Protein AF-A0A813LS50-F1 (afdb_monomer)

Structure (mmCIF, N/CA/C/O backbone):
data_AF-A0A813LS50-F1
#
_entry.id   AF-A0A813LS50-F1
#
loop_
_atom_site.group_PDB
_atom_site.id
_atom_site.type_symbol
_atom_site.label_atom_id
_atom_site.label_alt_id
_atom_site.label_comp_id
_atom_site.label_asym_id
_atom_site.label_entity_id
_atom_site.label_seq_id
_atom_site.pdbx_PDB_ins_code
_atom_site.Cartn_x
_atom_site.Cartn_y
_atom_site.Cartn_z
_atom_site.occupancy
_atom_site.B_iso_or_equiv
_atom_site.auth_seq_id
_atom_site.auth_comp_id
_atom_site.auth_asym_id
_atom_site.auth_atom_id
_atom_site.pdbx_PDB_model_num
ATOM 1 N N . MET A 1 1 ? -2.643 -16.433 25.133 1.00 54.50 1 MET A N 1
ATOM 2 C CA . MET A 1 1 ? -1.772 -15.677 24.227 1.00 54.50 1 MET A CA 1
ATOM 3 C C . MET A 1 1 ? -0.841 -14.878 25.102 1.00 54.50 1 MET A C 1
ATOM 5 O O . MET A 1 1 ? -1.277 -13.890 25.688 1.00 54.50 1 MET A O 1
ATOM 9 N N . SER A 1 2 ? 0.345 -15.425 25.345 1.00 62.72 2 SER A N 1
ATOM 10 C CA . SER A 1 2 ? 1.393 -14.740 26.104 1.00 62.72 2 SER A CA 1
ATOM 11 C C . SER A 1 2 ? 1.897 -13.543 25.293 1.00 62.72 2 SER A C 1
ATOM 13 O O . SER A 1 2 ? 1.766 -13.519 24.068 1.00 62.72 2 SER A O 1
ATOM 15 N N . GLU A 1 3 ? 2.429 -12.522 25.964 1.00 65.00 3 GLU A N 1
ATOM 16 C CA . GLU A 1 3 ? 2.999 -11.344 25.289 1.00 65.00 3 GLU A CA 1
ATOM 17 C C . GLU A 1 3 ? 4.128 -11.737 24.314 1.00 65.00 3 GLU A C 1
ATOM 19 O O . GLU A 1 3 ? 4.234 -11.150 23.236 1.00 65.00 3 GLU A O 1
ATOM 24 N N . ASP A 1 4 ? 4.850 -12.822 24.619 1.00 69.50 4 ASP A N 1
ATOM 25 C CA . ASP A 1 4 ? 5.913 -13.400 23.787 1.00 69.50 4 ASP A CA 1
ATOM 26 C C . ASP A 1 4 ? 5.421 -13.915 22.416 1.00 69.50 4 ASP A C 1
ATOM 28 O O . ASP A 1 4 ? 6.048 -13.641 21.391 1.00 69.50 4 ASP A O 1
ATOM 32 N N . GLU A 1 5 ? 4.257 -14.581 22.349 1.00 71.00 5 GLU A N 1
ATOM 33 C CA . GLU A 1 5 ? 3.682 -15.088 21.083 1.00 71.00 5 GLU A CA 1
ATOM 34 C C . GLU A 1 5 ? 3.298 -13.945 20.124 1.00 71.00 5 GLU A C 1
ATOM 36 O O . GLU A 1 5 ? 3.370 -14.067 18.894 1.00 71.00 5 GLU A O 1
ATOM 41 N N . GLY A 1 6 ? 2.877 -12.806 20.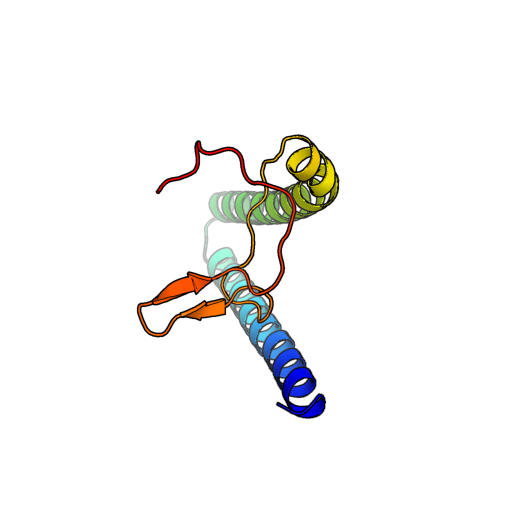685 1.00 77.56 6 GLY A N 1
ATOM 42 C CA . GLY A 1 6 ? 2.493 -11.622 19.921 1.00 77.56 6 GLY A CA 1
ATOM 43 C C . GLY A 1 6 ? 3.690 -10.889 19.315 1.00 77.56 6 GLY A C 1
ATOM 44 O O . GLY A 1 6 ? 3.590 -10.366 18.201 1.00 77.56 6 GLY A O 1
ATOM 45 N N . GLU A 1 7 ? 4.822 -10.852 20.018 1.00 81.06 7 GLU A N 1
ATOM 46 C CA . GLU A 1 7 ? 6.040 -10.201 19.534 1.00 81.06 7 GLU A CA 1
ATOM 47 C C . GLU A 1 7 ? 6.739 -11.023 18.442 1.00 81.06 7 GLU A C 1
ATOM 49 O O . GLU A 1 7 ? 7.147 -10.466 17.418 1.00 81.06 7 GLU A O 1
ATOM 54 N N . GLU A 1 8 ? 6.796 -12.347 18.594 1.00 87.44 8 GLU A N 1
ATOM 55 C CA . GLU A 1 8 ? 7.336 -13.251 17.573 1.00 87.44 8 GLU A CA 1
ATOM 56 C C . GLU A 1 8 ? 6.526 -13.179 16.269 1.00 87.44 8 GLU A C 1
ATOM 58 O O . GLU A 1 8 ? 7.089 -12.991 15.186 1.00 87.44 8 GLU A O 1
ATOM 63 N N . SER A 1 9 ? 5.193 -13.193 16.374 1.00 84.69 9 SER A N 1
ATOM 64 C CA . SER A 1 9 ? 4.288 -13.046 15.226 1.00 84.69 9 SER A CA 1
ATOM 65 C C . SER A 1 9 ? 4.487 -11.715 14.489 1.00 84.69 9 SER A C 1
ATOM 67 O O . SER A 1 9 ? 4.469 -11.670 13.257 1.00 84.69 9 SER A O 1
ATOM 69 N N . ARG A 1 10 ? 4.721 -10.615 15.220 1.00 85.62 10 ARG A N 1
ATOM 70 C CA . ARG A 1 10 ? 5.020 -9.301 14.621 1.00 85.62 10 ARG A CA 1
ATOM 71 C C . ARG A 1 10 ? 6.352 -9.304 13.882 1.00 85.62 10 ARG A C 1
ATOM 73 O O . ARG A 1 10 ? 6.422 -8.780 12.773 1.00 85.62 10 ARG A O 1
ATOM 80 N N . ARG A 1 11 ? 7.397 -9.891 14.472 1.00 91.00 11 ARG A N 1
ATOM 81 C CA . ARG A 1 11 ? 8.714 -10.003 13.825 1.00 91.00 11 ARG A CA 1
ATOM 82 C C . ARG A 1 11 ? 8.623 -10.828 12.545 1.00 91.00 11 ARG A C 1
ATOM 84 O O . ARG A 1 11 ? 9.121 -10.386 11.513 1.00 91.00 11 ARG A O 1
ATOM 91 N N . LEU A 1 12 ? 7.940 -11.972 12.588 1.00 91.62 12 LEU A N 1
ATOM 92 C CA . LEU A 1 12 ? 7.682 -12.803 11.410 1.00 91.62 12 LEU A CA 1
ATOM 93 C C . LEU A 1 12 ? 6.928 -12.029 10.328 1.00 91.62 12 LEU A C 1
ATOM 95 O O . LEU A 1 12 ? 7.338 -12.050 9.170 1.00 91.62 12 LEU A O 1
ATOM 99 N N . LEU A 1 13 ? 5.879 -11.288 10.696 1.00 91.44 13 LEU A N 1
ATOM 100 C CA . LEU A 1 13 ? 5.122 -10.476 9.746 1.00 91.44 13 LEU A CA 1
ATOM 101 C C . LEU A 1 13 ? 6.012 -9.447 9.037 1.00 91.44 13 LEU A C 1
ATOM 103 O O . LEU A 1 13 ? 5.939 -9.336 7.814 1.00 91.44 13 LEU A O 1
ATOM 107 N N . VAL A 1 14 ? 6.860 -8.727 9.780 1.00 92.88 14 VAL A N 1
ATOM 108 C CA . VAL A 1 14 ? 7.800 -7.735 9.224 1.00 92.88 14 VAL A CA 1
ATOM 109 C C . VAL A 1 14 ? 8.785 -8.392 8.259 1.00 92.88 14 VAL A C 1
ATOM 111 O O . VAL A 1 14 ? 8.996 -7.882 7.160 1.00 92.88 14 VAL A O 1
ATOM 114 N N . TRP A 1 15 ? 9.353 -9.542 8.625 1.00 93.50 15 TRP A N 1
ATOM 115 C CA . TRP A 1 15 ? 10.271 -10.272 7.749 1.00 93.50 15 TRP A CA 1
ATOM 116 C C . TRP A 1 15 ? 9.598 -10.766 6.470 1.00 93.50 15 TRP A C 1
ATOM 118 O O . TRP A 1 15 ? 10.143 -10.576 5.385 1.00 93.50 15 TRP A O 1
ATOM 128 N N . VAL A 1 16 ? 8.405 -11.355 6.576 1.00 94.06 16 VAL A N 1
ATOM 129 C CA . VAL A 1 16 ? 7.655 -11.870 5.422 1.00 94.06 16 VAL A CA 1
ATOM 130 C C . VAL A 1 16 ? 7.247 -10.734 4.487 1.00 94.06 16 VAL A C 1
ATOM 132 O O . VAL A 1 16 ? 7.459 -10.826 3.279 1.00 94.06 16 VAL A O 1
ATOM 135 N N . THR A 1 17 ? 6.711 -9.636 5.025 1.00 90.50 17 THR A N 1
ATOM 136 C CA . THR A 1 17 ? 6.360 -8.466 4.203 1.00 90.50 17 THR A CA 1
ATOM 137 C C . THR A 1 17 ? 7.590 -7.817 3.577 1.00 90.50 17 THR A C 1
ATOM 139 O O . THR A 1 17 ? 7.548 -7.472 2.397 1.00 90.50 17 THR A O 1
ATOM 142 N N . GLY A 1 18 ? 8.703 -7.723 4.307 1.00 92.31 18 GLY A N 1
ATOM 143 C CA . GLY A 1 18 ? 9.978 -7.251 3.767 1.00 92.31 18 GLY A CA 1
ATOM 144 C C . GLY A 1 18 ? 10.497 -8.123 2.620 1.00 92.31 18 GLY A C 1
ATOM 145 O O . GLY A 1 18 ? 10.878 -7.601 1.573 1.00 92.31 18 GLY A O 1
ATOM 146 N N . A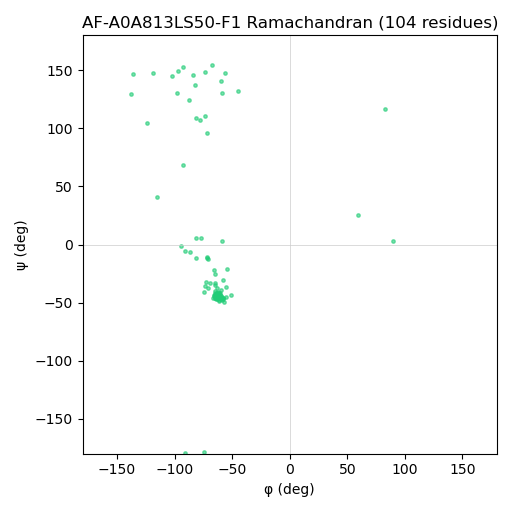LA A 1 19 ? 10.453 -9.449 2.772 1.00 93.62 19 ALA A N 1
ATOM 147 C CA . ALA A 1 19 ? 10.871 -10.394 1.738 1.00 93.62 19 ALA A CA 1
ATOM 148 C C . ALA A 1 19 ? 9.987 -10.314 0.483 1.00 93.62 19 ALA A C 1
ATOM 150 O O . ALA A 1 19 ? 10.502 -10.284 -0.636 1.00 93.62 19 ALA A O 1
ATOM 151 N N . LEU A 1 20 ? 8.664 -10.214 0.655 1.00 93.81 20 LEU A N 1
ATOM 152 C CA . LEU A 1 20 ? 7.725 -10.028 -0.454 1.00 93.81 20 LEU A CA 1
ATOM 153 C C . LEU A 1 20 ? 7.960 -8.703 -1.186 1.00 93.81 20 LEU A C 1
ATOM 155 O O . LEU A 1 20 ? 7.942 -8.674 -2.416 1.00 93.81 20 LEU A O 1
ATOM 159 N N . ALA A 1 21 ? 8.224 -7.620 -0.452 1.00 90.12 21 ALA A N 1
ATOM 160 C CA . ALA A 1 21 ? 8.544 -6.327 -1.045 1.00 90.12 21 ALA A CA 1
ATOM 161 C C . ALA A 1 21 ? 9.847 -6.389 -1.857 1.00 90.12 21 ALA A C 1
ATOM 163 O O . ALA A 1 21 ? 9.880 -5.926 -2.996 1.00 90.12 21 ALA A O 1
ATOM 164 N N . ALA A 1 22 ? 10.897 -7.014 -1.315 1.00 91.44 22 ALA A N 1
ATOM 165 C CA . ALA A 1 22 ? 12.159 -7.203 -2.025 1.00 91.44 22 ALA A CA 1
ATOM 166 C C . ALA A 1 22 ? 11.965 -8.015 -3.317 1.00 91.44 22 ALA A C 1
ATOM 168 O O . ALA A 1 22 ? 12.423 -7.595 -4.379 1.00 91.44 22 ALA A O 1
ATOM 169 N N . PHE A 1 23 ? 11.217 -9.120 -3.251 1.00 94.62 23 PHE A N 1
ATOM 170 C CA . PHE A 1 23 ? 10.883 -9.928 -4.423 1.00 94.62 23 PHE A CA 1
ATOM 171 C C . PHE A 1 23 ? 10.117 -9.125 -5.484 1.00 94.62 23 PHE A C 1
ATOM 173 O O . PHE A 1 23 ? 10.479 -9.158 -6.660 1.00 94.62 23 PHE A O 1
ATOM 180 N N . ALA A 1 24 ? 9.096 -8.363 -5.080 1.00 90.56 24 ALA A N 1
ATOM 181 C CA . ALA A 1 24 ? 8.311 -7.534 -5.991 1.00 90.56 24 ALA A CA 1
ATOM 182 C C . ALA A 1 24 ? 9.174 -6.468 -6.689 1.00 90.56 24 ALA A C 1
ATOM 184 O O . ALA A 1 24 ? 9.053 -6.271 -7.899 1.00 90.56 24 ALA A O 1
ATOM 185 N N . VAL A 1 25 ? 10.085 -5.820 -5.956 1.00 91.56 25 VAL A N 1
ATOM 186 C CA . VAL A 1 25 ? 11.033 -4.850 -6.525 1.00 91.56 25 VAL A CA 1
ATOM 187 C C . VAL A 1 25 ? 11.976 -5.529 -7.518 1.00 91.56 25 VAL A C 1
ATOM 189 O O . VAL A 1 25 ? 12.139 -5.036 -8.633 1.00 91.56 25 VAL A O 1
ATOM 192 N N . SER A 1 26 ? 12.558 -6.679 -7.168 1.00 91.38 26 SER A N 1
ATOM 193 C CA . SER A 1 26 ? 13.430 -7.434 -8.075 1.00 91.38 26 SER A CA 1
ATOM 194 C C . SER A 1 26 ? 12.705 -7.870 -9.352 1.00 91.38 26 SER A C 1
ATOM 196 O O . SER A 1 26 ? 13.262 -7.737 -10.442 1.00 91.38 26 SER A O 1
ATOM 198 N N . ALA A 1 27 ? 11.454 -8.325 -9.245 1.00 91.81 27 ALA A N 1
ATOM 199 C CA . ALA A 1 27 ? 10.632 -8.686 -10.397 1.00 91.81 27 ALA A CA 1
ATOM 200 C C . ALA A 1 27 ? 10.339 -7.474 -11.298 1.00 91.81 27 ALA A C 1
ATOM 202 O O . ALA A 1 27 ? 10.480 -7.567 -12.517 1.00 91.81 27 ALA A O 1
ATOM 203 N N . LEU A 1 28 ? 9.999 -6.318 -10.714 1.00 91.00 28 LEU A N 1
ATOM 204 C CA . LEU A 1 28 ? 9.769 -5.075 -11.458 1.00 91.00 28 LEU A CA 1
ATOM 205 C C . LEU A 1 28 ? 11.022 -4.598 -12.195 1.00 91.00 28 LEU A C 1
ATOM 207 O O . LEU A 1 28 ? 10.926 -4.171 -13.345 1.00 91.00 28 LEU A O 1
ATOM 211 N N . VAL A 1 29 ? 12.197 -4.698 -11.567 1.00 91.69 29 VAL A N 1
ATOM 212 C CA . VAL A 1 29 ? 13.476 -4.367 -12.212 1.00 91.69 29 VAL A CA 1
ATOM 213 C C . VAL A 1 29 ? 13.759 -5.326 -13.367 1.00 91.69 29 VAL A C 1
ATOM 215 O O . VAL A 1 29 ? 14.093 -4.869 -14.460 1.00 91.69 29 VAL A O 1
ATOM 218 N N . GLY A 1 30 ? 13.572 -6.633 -13.156 1.00 91.69 30 GLY A N 1
ATOM 219 C CA . GLY A 1 30 ? 13.759 -7.645 -14.197 1.00 91.69 30 GLY A CA 1
ATOM 220 C C . GLY A 1 30 ? 12.855 -7.417 -15.411 1.00 91.69 30 GLY A C 1
ATOM 221 O O . GLY A 1 30 ? 13.329 -7.414 -16.546 1.00 91.69 30 GLY A O 1
ATOM 222 N N . VAL A 1 31 ? 11.567 -7.135 -15.183 1.00 91.38 31 VAL A N 1
ATOM 223 C CA . VAL A 1 31 ? 10.622 -6.789 -16.256 1.00 91.38 31 VAL A CA 1
ATOM 224 C C . VAL A 1 31 ? 11.025 -5.477 -16.925 1.00 91.38 31 VAL A C 1
ATOM 226 O O . VAL A 1 31 ? 11.091 -5.414 -18.151 1.00 91.38 31 VAL A O 1
ATOM 229 N N . GLY A 1 32 ? 11.357 -4.445 -16.146 1.00 90.38 32 GLY A N 1
ATOM 230 C CA . GLY A 1 32 ? 11.748 -3.138 -16.666 1.00 90.38 32 GLY A CA 1
ATOM 231 C C . GLY A 1 32 ? 12.922 -3.225 -17.640 1.00 90.38 32 GLY A C 1
ATOM 232 O O . GLY A 1 32 ? 12.854 -2.669 -18.731 1.00 90.38 32 GLY A O 1
ATOM 233 N N . GLN A 1 33 ? 13.960 -3.993 -17.312 1.00 93.12 33 GLN A N 1
ATOM 234 C CA . GLN A 1 33 ? 15.134 -4.146 -18.180 1.00 93.12 33 GLN A CA 1
ATOM 235 C C . GLN A 1 33 ? 14.831 -4.834 -19.520 1.00 93.12 33 GLN A C 1
ATOM 237 O O . GLN A 1 33 ? 15.527 -4.579 -20.500 1.00 93.12 33 GLN A O 1
ATOM 242 N N . SER A 1 34 ? 13.785 -5.662 -19.586 1.00 93.06 34 SER A N 1
ATOM 243 C CA . SER A 1 34 ? 13.374 -6.357 -20.815 1.00 93.06 34 SER A CA 1
ATOM 244 C C . SER A 1 34 ? 12.537 -5.497 -21.774 1.00 93.06 34 SER A C 1
ATOM 246 O O . SER A 1 34 ? 12.310 -5.889 -22.919 1.00 93.06 34 SER A O 1
ATOM 248 N N . LEU A 1 35 ? 12.069 -4.327 -21.327 1.00 94.00 35 LEU A N 1
ATOM 249 C CA . LEU A 1 35 ? 11.160 -3.474 -22.091 1.00 94.00 35 LEU A CA 1
ATOM 250 C C . LEU A 1 35 ? 11.899 -2.422 -22.939 1.00 94.00 35 LEU A C 1
ATOM 252 O O . LEU A 1 35 ? 12.959 -1.937 -22.546 1.00 94.00 35 LEU A O 1
ATOM 256 N N . PRO A 1 36 ? 11.309 -1.975 -24.062 1.00 95.38 36 PRO A N 1
ATOM 257 C CA . PRO A 1 36 ? 11.742 -0.782 -24.786 1.00 95.38 36 PRO A CA 1
ATOM 258 C C . PRO A 1 36 ? 11.767 0.479 -23.907 1.00 95.38 36 PRO A C 1
ATO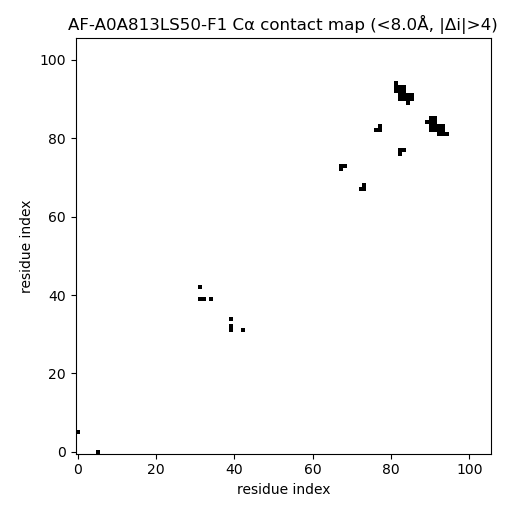M 260 O O . PRO A 1 36 ? 10.924 0.660 -23.027 1.00 95.38 36 PRO A O 1
ATOM 263 N N . ARG A 1 37 ? 12.702 1.399 -24.181 1.00 92.56 37 ARG A N 1
ATOM 264 C CA . ARG A 1 37 ? 12.994 2.573 -23.330 1.00 92.56 37 ARG A CA 1
ATOM 265 C C . ARG A 1 37 ? 11.781 3.464 -23.038 1.00 92.56 37 ARG A C 1
ATOM 267 O O . ARG A 1 37 ? 11.659 3.980 -21.933 1.00 92.56 37 ARG A O 1
ATOM 274 N N . ASN A 1 38 ? 10.871 3.637 -23.993 1.00 93.38 38 ASN A N 1
ATOM 275 C CA . ASN A 1 38 ? 9.628 4.385 -23.784 1.00 93.38 38 ASN A CA 1
ATOM 276 C C . ASN A 1 38 ? 8.728 3.716 -22.730 1.00 93.38 38 ASN A C 1
ATOM 278 O O . ASN A 1 38 ? 8.215 4.399 -21.848 1.00 93.38 38 ASN A O 1
ATOM 282 N N . LEU A 1 39 ? 8.598 2.387 -22.771 1.00 93.12 39 LEU A N 1
ATOM 283 C CA . LEU A 1 39 ? 7.813 1.628 -21.795 1.00 93.12 39 LEU A CA 1
ATOM 284 C C . LEU A 1 39 ? 8.500 1.561 -20.428 1.00 93.12 39 LEU A C 1
ATOM 286 O O . LEU A 1 39 ? 7.811 1.591 -19.413 1.00 93.12 39 LEU A O 1
ATOM 290 N N . GLN A 1 40 ? 9.837 1.551 -20.379 1.00 92.69 40 GLN A N 1
ATOM 291 C CA . GLN A 1 40 ? 10.587 1.667 -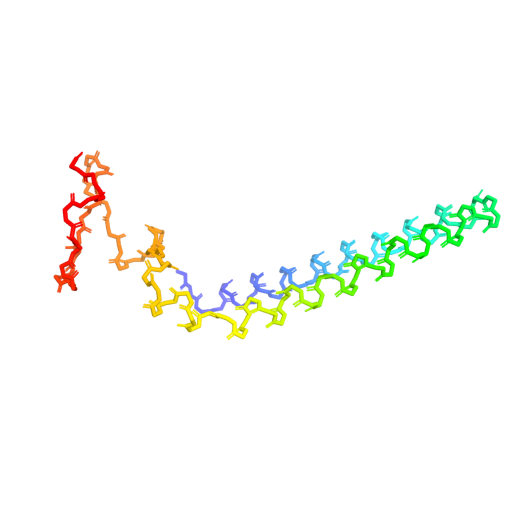19.121 1.00 92.69 40 GLN A CA 1
ATOM 292 C C . GLN A 1 40 ? 10.266 2.969 -18.387 1.00 92.69 40 GLN A C 1
ATOM 294 O O . GLN A 1 40 ? 10.002 2.956 -17.187 1.00 92.69 40 GLN A O 1
ATOM 299 N N . VAL A 1 41 ? 10.257 4.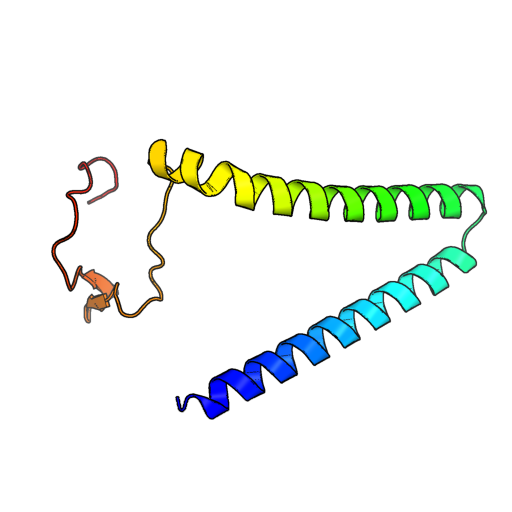092 -19.113 1.00 93.06 41 VAL A N 1
ATOM 300 C CA . VAL A 1 41 ? 9.928 5.405 -18.544 1.00 93.06 41 VAL A CA 1
ATOM 301 C C . VAL A 1 41 ? 8.475 5.438 -18.071 1.00 93.06 41 VAL A C 1
ATOM 303 O O . VAL A 1 41 ? 8.214 5.901 -16.963 1.00 93.06 41 VAL A O 1
ATOM 306 N N . SER A 1 42 ? 7.535 4.901 -18.856 1.00 94.50 42 SER A N 1
ATOM 307 C CA . SER A 1 42 ? 6.128 4.801 -18.444 1.00 94.50 42 SER A CA 1
ATOM 308 C C . SER A 1 42 ? 5.943 3.933 -17.197 1.00 94.50 42 SER A C 1
ATOM 310 O O . SER A 1 42 ? 5.209 4.325 -16.291 1.00 94.50 42 SER A O 1
ATOM 312 N N . LEU A 1 43 ? 6.628 2.788 -17.118 1.00 92.25 43 LEU A N 1
ATOM 313 C CA . LEU A 1 43 ? 6.594 1.906 -15.952 1.00 92.25 43 LEU A CA 1
ATOM 314 C C . LEU A 1 43 ? 7.174 2.603 -14.716 1.00 92.25 43 LEU A C 1
ATOM 316 O O . LEU A 1 43 ? 6.544 2.602 -13.661 1.00 92.25 43 LEU A O 1
ATOM 320 N N . ALA A 1 44 ? 8.333 3.250 -14.854 1.00 91.56 44 ALA A N 1
ATOM 321 C CA . ALA A 1 44 ? 8.970 3.989 -13.769 1.00 91.56 44 ALA A CA 1
ATOM 322 C C . ALA A 1 44 ? 8.081 5.134 -13.258 1.00 91.56 44 ALA A C 1
ATOM 324 O O . ALA A 1 44 ? 7.925 5.297 -12.049 1.00 91.56 44 ALA A O 1
ATOM 325 N N . ALA A 1 45 ? 7.448 5.889 -14.162 1.00 94.50 45 ALA A N 1
ATOM 326 C CA . ALA A 1 45 ? 6.512 6.946 -13.794 1.00 94.50 45 ALA A CA 1
ATOM 327 C C . ALA A 1 45 ? 5.283 6.391 -13.057 1.00 94.50 45 ALA A C 1
ATOM 329 O O . ALA A 1 45 ? 4.872 6.954 -12.047 1.00 94.50 45 ALA A O 1
ATOM 330 N N . ASN A 1 46 ? 4.719 5.271 -13.519 1.00 95.50 46 ASN A N 1
ATOM 331 C CA . ASN A 1 46 ? 3.543 4.663 -12.900 1.00 95.50 46 ASN A CA 1
ATOM 332 C C . ASN A 1 46 ? 3.842 4.128 -11.489 1.00 95.50 46 ASN A C 1
ATOM 334 O O . ASN A 1 46 ? 3.114 4.431 -10.540 1.00 95.50 46 ASN A O 1
ATOM 338 N N . VAL A 1 47 ? 4.955 3.406 -11.327 1.00 93.56 47 VAL A N 1
ATOM 339 C CA . VAL A 1 47 ? 5.406 2.906 -10.019 1.00 93.56 47 VAL A CA 1
ATOM 340 C C . VAL A 1 47 ? 5.751 4.070 -9.087 1.00 93.56 47 VAL A C 1
ATOM 342 O O . VAL A 1 47 ? 5.332 4.074 -7.930 1.00 93.56 47 VAL A O 1
ATOM 345 N N . GLY A 1 48 ? 6.450 5.091 -9.591 1.00 94.38 48 GLY A N 1
ATOM 346 C CA . GLY A 1 48 ? 6.798 6.286 -8.822 1.00 94.38 48 GLY A CA 1
ATOM 347 C C . GLY A 1 48 ? 5.567 7.051 -8.331 1.00 94.38 48 GLY A C 1
ATOM 348 O O . GLY A 1 48 ? 5.465 7.360 -7.145 1.00 94.38 48 GLY A O 1
ATOM 349 N N . LEU A 1 49 ? 4.593 7.299 -9.211 1.00 96.88 49 LEU A N 1
ATOM 350 C CA . LEU A 1 49 ? 3.329 7.942 -8.843 1.00 96.88 49 LEU A CA 1
ATOM 351 C C . LEU A 1 49 ? 2.526 7.103 -7.847 1.00 96.88 49 LEU A C 1
ATOM 353 O O . LEU A 1 49 ? 1.940 7.664 -6.926 1.00 96.88 49 LEU A O 1
ATOM 357 N N . SER A 1 50 ? 2.535 5.777 -7.982 1.00 95.81 50 SER A N 1
ATOM 358 C CA . SER A 1 50 ? 1.865 4.879 -7.036 1.00 95.81 50 SER A CA 1
ATOM 359 C C . SER A 1 50 ? 2.495 4.945 -5.642 1.00 95.81 50 SER A C 1
ATOM 361 O O . SER A 1 50 ? 1.777 5.024 -4.646 1.00 95.81 50 SER A O 1
ATOM 363 N N . ALA A 1 51 ? 3.829 4.985 -5.555 1.00 93.44 51 ALA A N 1
ATOM 364 C CA . ALA A 1 51 ? 4.539 5.136 -4.286 1.00 93.44 51 ALA A CA 1
ATOM 365 C C . ALA A 1 51 ? 4.255 6.497 -3.627 1.00 93.44 51 ALA A C 1
ATOM 367 O O . ALA A 1 51 ? 3.974 6.561 -2.430 1.00 93.44 51 ALA A O 1
ATOM 368 N N . LEU A 1 52 ? 4.263 7.581 -4.409 1.00 96.00 52 LEU A N 1
ATOM 369 C CA . LEU A 1 52 ? 3.889 8.911 -3.921 1.00 96.00 52 LEU A CA 1
ATOM 370 C C . LEU A 1 52 ? 2.428 8.957 -3.464 1.00 96.00 52 LEU A C 1
ATOM 372 O O . LEU A 1 52 ? 2.135 9.512 -2.406 1.00 96.00 52 LEU A O 1
ATOM 376 N N . GLY A 1 53 ? 1.526 8.337 -4.227 1.00 96.94 53 GLY A N 1
ATOM 377 C CA . GLY A 1 53 ? 0.117 8.195 -3.878 1.00 96.94 53 GLY A CA 1
ATOM 378 C C . GLY A 1 53 ? -0.066 7.480 -2.543 1.00 96.94 53 GLY A C 1
ATOM 379 O O . GLY A 1 53 ? -0.767 7.991 -1.678 1.00 96.94 53 GLY A O 1
ATOM 380 N N . PHE A 1 54 ? 0.636 6.365 -2.325 1.00 94.75 54 PHE A N 1
ATOM 381 C CA . PHE A 1 54 ? 0.616 5.646 -1.050 1.00 94.75 54 PHE A CA 1
ATOM 382 C C . PHE A 1 54 ? 1.030 6.538 0.129 1.00 94.75 54 PHE A C 1
ATOM 384 O O . PHE A 1 54 ? 0.313 6.603 1.129 1.00 94.75 54 PHE A O 1
ATOM 391 N N . VAL A 1 55 ? 2.150 7.259 0.006 1.00 94.88 55 VAL A N 1
ATOM 392 C CA . VAL A 1 55 ? 2.636 8.164 1.061 1.00 94.88 55 VAL A CA 1
ATOM 393 C C . VAL A 1 55 ? 1.620 9.271 1.333 1.00 94.88 55 VAL A C 1
ATOM 395 O O . VAL A 1 55 ? 1.245 9.491 2.485 1.00 94.88 55 VAL A O 1
ATOM 398 N N . ALA A 1 56 ? 1.126 9.927 0.281 1.00 96.00 56 ALA A N 1
ATOM 399 C CA . ALA A 1 56 ? 0.137 10.990 0.404 1.00 96.00 56 ALA A CA 1
ATOM 400 C C . ALA A 1 56 ? -1.143 10.489 1.089 1.00 96.00 56 ALA A C 1
ATOM 402 O O . ALA A 1 56 ? -1.618 11.109 2.040 1.00 96.00 56 ALA A O 1
ATOM 403 N N . THR A 1 57 ? -1.676 9.342 0.665 1.00 95.31 57 THR A N 1
ATOM 404 C CA . THR A 1 57 ? -2.869 8.736 1.265 1.00 95.31 57 THR A CA 1
ATOM 405 C C . THR A 1 57 ? -2.646 8.382 2.734 1.00 95.31 57 THR A C 1
ATOM 407 O O . THR A 1 57 ? -3.491 8.719 3.562 1.00 95.31 57 THR A O 1
ATOM 410 N N . ALA A 1 58 ? -1.514 7.768 3.089 1.00 93.50 58 ALA A N 1
ATOM 411 C CA . ALA A 1 58 ? -1.201 7.427 4.476 1.00 93.50 58 ALA A CA 1
ATOM 412 C C . ALA A 1 58 ? -1.147 8.676 5.375 1.00 93.50 58 ALA A C 1
ATOM 414 O O . ALA A 1 58 ? -1.735 8.690 6.460 1.00 93.50 58 ALA A O 1
ATOM 415 N N . SER A 1 59 ? -0.508 9.752 4.905 1.00 92.94 59 SER A N 1
ATOM 416 C CA . SER A 1 59 ? -0.452 11.028 5.625 1.00 92.94 59 SER A CA 1
ATOM 417 C C . SER A 1 59 ? -1.826 11.687 5.760 1.00 92.94 59 SER A C 1
ATOM 419 O O . SER A 1 59 ? -2.176 12.150 6.846 1.00 92.94 59 SER A O 1
ATOM 421 N N . ILE A 1 60 ? -2.626 11.705 4.689 1.00 93.69 60 ILE A N 1
ATOM 422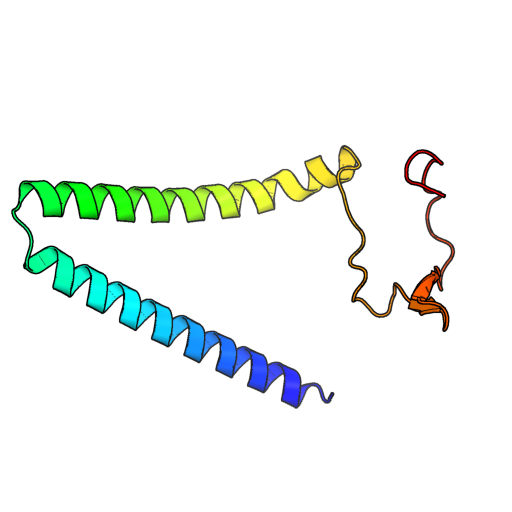 C CA . ILE A 1 60 ? -3.971 12.297 4.691 1.00 93.69 60 ILE A CA 1
ATOM 423 C C . ILE A 1 60 ? -4.890 11.550 5.659 1.00 93.69 60 ILE A C 1
ATOM 425 O O . ILE A 1 60 ? -5.569 12.188 6.461 1.00 93.69 60 ILE A O 1
ATOM 429 N N . ILE A 1 61 ? -4.896 10.213 5.630 1.00 90.62 61 ILE A N 1
ATOM 430 C CA . ILE A 1 61 ? -5.720 9.401 6.537 1.00 90.62 61 ILE A CA 1
ATOM 431 C C . ILE A 1 61 ? -5.340 9.676 7.996 1.00 90.62 61 ILE A C 1
ATOM 433 O O . ILE A 1 61 ? -6.222 9.916 8.822 1.00 90.62 61 ILE A O 1
ATOM 437 N N . GLY A 1 62 ? -4.039 9.701 8.308 1.00 88.62 62 GLY A N 1
ATOM 438 C CA . GLY A 1 62 ? -3.557 10.026 9.650 1.00 88.62 62 GLY A CA 1
ATOM 439 C C . GLY A 1 62 ? -3.976 11.428 10.105 1.00 88.62 62 GLY A C 1
ATOM 440 O O . GLY A 1 62 ? -4.464 11.594 11.223 1.00 88.62 62 GLY A O 1
ATOM 441 N N . GLY A 1 63 ? -3.850 12.428 9.228 1.00 89.00 63 GLY A N 1
ATOM 442 C CA . GLY A 1 63 ? -4.198 13.818 9.531 1.00 89.00 63 GLY A CA 1
ATOM 443 C C . GLY A 1 63 ? -5.703 14.076 9.668 1.00 89.00 63 GLY A C 1
ATOM 444 O O . GLY A 1 63 ? -6.124 14.845 10.530 1.00 89.00 63 GLY A O 1
ATOM 445 N N . LEU A 1 64 ? -6.534 13.419 8.854 1.00 93.81 64 LEU A N 1
ATOM 446 C CA . LEU A 1 64 ? -7.987 13.624 8.838 1.00 93.81 64 LEU A CA 1
ATOM 447 C C . LEU A 1 64 ? -8.751 12.764 9.849 1.00 93.81 64 LEU A C 1
ATOM 449 O O . LEU A 1 64 ? -9.952 12.975 10.028 1.00 93.81 64 LEU A O 1
ATOM 453 N N . GLY A 1 65 ? -8.093 11.833 10.545 1.00 88.50 65 GLY A N 1
ATOM 454 C CA . GLY A 1 65 ? -8.750 10.914 11.480 1.00 88.50 65 GLY A CA 1
ATOM 455 C C . GLY A 1 65 ? -9.659 11.616 12.498 1.00 88.50 65 GLY A C 1
ATOM 456 O O . GLY A 1 65 ? -10.801 11.209 12.704 1.00 88.50 65 GLY A O 1
ATOM 457 N N . GLN A 1 66 ? -9.208 12.731 13.081 1.00 88.75 66 GLN A N 1
ATOM 458 C CA . GLN A 1 66 ? -10.016 13.503 14.034 1.00 88.75 66 GLN A CA 1
ATOM 459 C C . GLN A 1 66 ? -11.211 14.210 13.383 1.00 88.75 66 GLN A C 1
ATOM 461 O O . GLN A 1 66 ? -12.264 14.335 14.008 1.00 88.75 66 GLN A O 1
ATOM 466 N N . CYS A 1 67 ? -11.083 14.651 12.130 1.00 89.75 67 CYS A N 1
ATOM 467 C CA . CYS A 1 67 ? -12.188 15.248 11.381 1.00 89.75 67 CYS A CA 1
ATOM 468 C C . CYS A 1 67 ? -13.293 14.217 11.119 1.00 89.75 67 CYS A C 1
ATOM 470 O O . CYS A 1 67 ? -14.462 14.517 11.350 1.00 89.75 67 CYS A O 1
ATOM 472 N N . PHE A 1 68 ? -12.930 12.987 10.736 1.00 89.88 68 PHE A N 1
ATOM 473 C CA . PHE A 1 68 ? -13.891 11.891 10.570 1.00 89.88 68 PHE A CA 1
ATOM 474 C C . PHE A 1 68 ? -14.612 11.552 11.879 1.00 89.88 68 PHE A C 1
ATOM 476 O O . PHE A 1 68 ? -15.835 11.422 11.892 1.00 89.88 68 PHE A O 1
ATOM 483 N N . ILE A 1 69 ? -13.885 11.501 13.001 1.00 84.88 69 ILE A N 1
ATOM 484 C CA . ILE A 1 69 ? -14.481 11.261 14.324 1.00 84.88 69 ILE A CA 1
ATOM 485 C C . ILE A 1 69 ? -15.479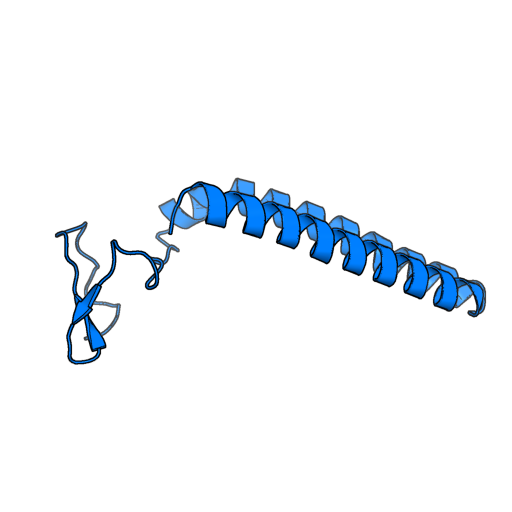 12.370 14.691 1.00 84.88 69 ILE A C 1
ATOM 487 O O . ILE A 1 69 ? -16.583 12.064 15.141 1.00 84.88 69 ILE A O 1
ATOM 491 N N . LYS A 1 70 ? -15.124 13.645 14.474 1.00 86.12 70 LYS A N 1
ATOM 492 C CA . LYS A 1 70 ? -16.004 14.798 14.750 1.00 86.12 70 LYS A CA 1
ATOM 493 C C . LYS A 1 70 ? -17.246 14.824 13.859 1.00 86.12 70 LYS A C 1
ATOM 495 O O . LYS A 1 70 ? -18.311 15.203 14.328 1.00 86.12 70 LYS A O 1
ATOM 500 N N . ALA A 1 71 ? -17.124 14.383 12.609 1.00 88.06 71 ALA A N 1
ATOM 501 C CA . ALA A 1 71 ? -18.239 14.241 11.674 1.00 88.06 71 ALA A CA 1
ATOM 502 C C . ALA A 1 71 ? -19.112 12.994 11.941 1.00 88.06 71 ALA A C 1
ATOM 504 O O . ALA A 1 71 ? -20.006 12.695 11.156 1.00 88.06 71 ALA A O 1
ATOM 505 N N . ASN A 1 72 ? -18.851 12.251 13.026 1.00 81.75 72 ASN A N 1
ATOM 506 C CA . ASN A 1 72 ? -19.500 10.983 13.367 1.00 81.75 72 ASN A CA 1
ATOM 507 C C . ASN A 1 72 ? -19.338 9.876 12.299 1.00 81.75 72 ASN A C 1
ATOM 509 O O . ASN A 1 72 ? -20.129 8.939 12.237 1.00 81.75 72 ASN A O 1
ATOM 513 N N . LEU A 1 73 ? -18.275 9.943 11.491 1.00 80.00 73 LEU A N 1
ATOM 514 C CA . LEU A 1 73 ? -17.883 8.924 10.512 1.00 80.00 73 LEU A CA 1
ATOM 515 C C . LEU A 1 73 ? -16.886 7.948 11.150 1.00 80.00 73 LEU A C 1
ATOM 517 O O . LEU A 1 73 ? -15.697 7.937 10.834 1.00 80.00 73 LEU A O 1
ATOM 521 N N . ARG A 1 74 ? -17.367 7.154 12.110 1.00 82.38 74 ARG A N 1
ATOM 522 C CA . ARG A 1 74 ? -16.570 6.168 12.855 1.00 82.38 74 ARG A CA 1
ATOM 523 C C . ARG A 1 74 ? -17.328 4.851 13.001 1.00 82.38 74 ARG A C 1
ATOM 525 O O . ARG A 1 74 ? -18.543 4.857 13.158 1.00 82.38 74 ARG A O 1
ATOM 532 N N . GLY A 1 75 ? -16.600 3.739 13.002 1.00 77.44 75 GLY A N 1
ATOM 533 C CA . GLY A 1 75 ? -17.133 2.403 13.277 1.00 77.44 75 GLY A CA 1
ATOM 534 C C . GLY A 1 75 ? -16.478 1.791 14.512 1.00 77.44 75 GLY A C 1
ATOM 535 O O . GLY A 1 75 ? -15.307 2.056 14.792 1.00 77.44 75 GLY A O 1
ATOM 536 N N . ILE A 1 76 ? -17.231 0.981 15.256 1.00 74.62 76 ILE A N 1
ATOM 537 C CA . ILE A 1 76 ? -16.666 0.127 16.305 1.00 74.62 76 ILE A CA 1
ATOM 538 C C . ILE A 1 76 ? -16.101 -1.146 15.672 1.00 74.62 76 ILE A C 1
ATOM 540 O O . ILE A 1 76 ? -16.712 -1.738 14.787 1.00 74.62 76 ILE A O 1
ATOM 544 N N . ASP A 1 77 ? -14.922 -1.564 16.121 1.00 73.69 77 ASP A N 1
ATOM 545 C CA . ASP A 1 77 ? -14.323 -2.825 15.689 1.00 73.69 77 ASP A CA 1
ATOM 546 C C . ASP A 1 77 ? -15.000 -3.989 16.421 1.00 73.69 77 ASP A C 1
ATOM 548 O O . ASP A 1 77 ? -14.796 -4.188 17.620 1.00 73.69 77 ASP A O 1
ATOM 552 N N . LEU A 1 78 ? -15.816 -4.742 15.684 1.00 69.31 78 LEU A N 1
ATOM 553 C CA . LEU A 1 78 ? -16.655 -5.817 16.215 1.00 69.31 78 LEU A CA 1
ATOM 554 C C . LEU A 1 78 ? -15.861 -7.050 16.665 1.00 69.31 78 LEU A C 1
ATOM 556 O O . LEU A 1 78 ? -16.426 -7.914 17.329 1.00 69.31 78 LEU A O 1
ATOM 560 N N . ASN A 1 79 ? -14.574 -7.139 16.315 1.00 72.88 79 ASN A N 1
ATOM 561 C CA . ASN A 1 79 ? -13.710 -8.261 16.682 1.00 72.88 79 ASN A CA 1
ATOM 562 C C . ASN A 1 79 ? -12.912 -7.997 17.970 1.00 72.88 79 ASN A C 1
ATOM 564 O O . ASN A 1 79 ? -12.151 -8.856 18.422 1.00 72.88 79 ASN A O 1
ATOM 568 N N . LYS A 1 80 ? -13.062 -6.817 18.588 1.00 63.84 80 LYS A N 1
ATOM 569 C CA . LYS A 1 80 ? -12.432 -6.504 19.877 1.00 63.84 80 LYS A CA 1
ATOM 570 C C . LYS A 1 80 ? -13.273 -7.022 21.037 1.00 63.84 80 LYS A C 1
ATOM 572 O O . LYS A 1 80 ? -14.491 -6.937 21.025 1.00 63.84 80 LYS A O 1
ATOM 577 N N . ARG A 1 81 ? -12.605 -7.455 22.115 1.00 60.28 81 ARG A N 1
ATOM 578 C CA . ARG A 1 81 ? -13.232 -7.989 23.350 1.00 60.28 81 ARG A CA 1
ATOM 579 C C . ARG A 1 81 ? -14.263 -7.057 24.002 1.00 60.28 81 ARG A C 1
ATOM 581 O O . ARG A 1 81 ? -15.092 -7.514 24.783 1.00 60.28 81 ARG A O 1
ATOM 588 N N . THR A 1 82 ? -14.192 -5.761 23.707 1.00 56.41 82 THR A N 1
ATOM 589 C CA . THR A 1 82 ? -15.145 -4.731 24.146 1.00 56.41 82 THR A CA 1
ATOM 590 C C . THR A 1 82 ? -16.502 -4.817 23.442 1.00 56.41 82 THR A C 1
ATOM 592 O O . THR A 1 82 ? -17.444 -4.154 23.863 1.00 56.41 82 THR A O 1
ATOM 595 N N . THR A 1 83 ? -16.614 -5.627 22.391 1.00 58.22 83 THR A N 1
ATOM 596 C CA . THR A 1 83 ? -17.820 -5.853 21.601 1.00 58.22 83 THR A CA 1
ATOM 597 C C . THR A 1 83 ? -18.084 -7.356 21.618 1.00 58.22 83 THR A C 1
ATOM 599 O O . THR A 1 83 ? -17.345 -8.131 21.019 1.00 58.22 83 THR A O 1
ATOM 602 N N . LYS A 1 84 ? -19.073 -7.797 22.401 1.00 59.34 84 LYS A N 1
ATOM 603 C CA . LYS A 1 84 ? -19.414 -9.220 22.514 1.00 59.34 84 LYS A CA 1
ATOM 604 C C . LYS A 1 84 ? -20.571 -9.534 21.575 1.00 59.34 84 LYS A C 1
ATOM 606 O O . LYS A 1 84 ? -21.409 -8.675 21.319 1.00 59.34 84 LYS A O 1
ATOM 611 N N . ARG A 1 85 ? -20.616 -10.763 21.073 1.00 58.75 85 ARG A N 1
ATOM 612 C CA . ARG A 1 85 ? -21.837 -11.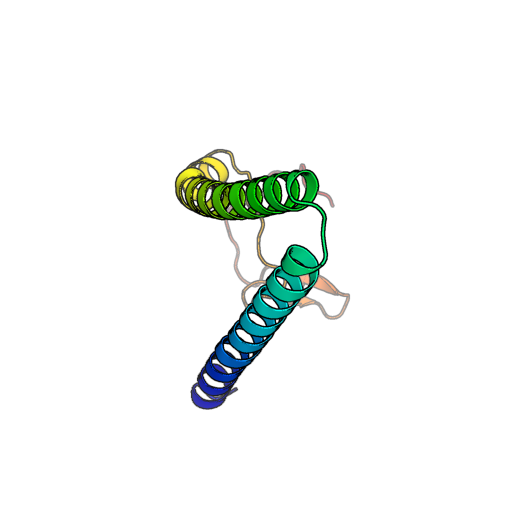334 20.501 1.00 58.75 85 ARG A CA 1
ATOM 613 C C . ARG A 1 85 ? -22.454 -12.294 21.516 1.00 58.75 85 ARG A C 1
ATOM 615 O O . ARG A 1 85 ? -21.701 -12.895 22.285 1.00 58.75 85 ARG A O 1
ATOM 622 N N . ASP A 1 86 ? -23.778 -12.362 21.581 1.00 63.25 86 ASP A N 1
ATOM 623 C CA . ASP A 1 86 ? -24.490 -13.345 22.406 1.00 63.25 86 ASP A CA 1
ATOM 624 C C . ASP A 1 86 ? -24.421 -14.736 21.749 1.00 63.25 86 ASP A C 1
ATOM 626 O O . ASP A 1 86 ? -23.744 -14.924 20.732 1.00 63.25 86 ASP A O 1
ATOM 630 N N . ALA A 1 87 ? -25.059 -15.735 22.365 1.00 66.12 87 ALA A N 1
ATOM 631 C CA . ALA A 1 87 ? -25.046 -17.111 21.867 1.00 66.12 87 ALA A CA 1
ATOM 632 C C . ALA A 1 87 ? -25.774 -17.252 20.515 1.00 66.12 87 ALA A C 1
ATOM 634 O O . ALA A 1 87 ? -25.493 -18.172 19.749 1.00 66.12 87 ALA A O 1
ATOM 635 N N . GLU A 1 88 ? -26.659 -16.310 20.207 1.00 66.44 88 GLU A N 1
ATOM 636 C CA . GLU A 1 88 ? -27.464 -16.212 18.996 1.00 66.44 88 GLU A CA 1
ATOM 637 C C . GLU A 1 88 ? -26.766 -15.394 17.891 1.00 66.44 88 GLU A C 1
ATOM 639 O O . GLU A 1 88 ? -27.241 -15.336 16.757 1.00 66.44 88 GLU A O 1
ATOM 644 N N . GLY A 1 89 ? -25.606 -14.797 18.190 1.00 56.09 89 GLY A N 1
ATOM 645 C CA . GLY A 1 89 ? -24.785 -14.039 17.248 1.00 56.09 89 GLY A CA 1
ATOM 646 C C . GLY A 1 89 ? -25.115 -12.545 17.157 1.00 56.09 89 GLY A C 1
ATOM 647 O O . GLY A 1 89 ? -24.467 -11.837 16.372 1.00 56.09 89 GLY A O 1
ATOM 648 N N . ASN A 1 90 ? -26.049 -12.032 17.960 1.00 59.78 90 ASN A N 1
ATOM 649 C CA . ASN A 1 90 ? -26.380 -10.610 18.028 1.00 59.78 90 ASN A CA 1
ATOM 650 C C . ASN A 1 90 ? -25.288 -9.833 18.758 1.00 59.78 90 ASN A C 1
ATOM 652 O O . ASN A 1 90 ? -24.634 -10.340 19.664 1.00 59.78 90 ASN A O 1
ATOM 656 N N . LEU A 1 91 ? -25.084 -8.573 18.379 1.00 56.72 91 LEU A N 1
ATOM 657 C CA . LEU A 1 91 ? -24.125 -7.694 19.045 1.00 56.72 91 LEU A CA 1
ATOM 658 C C . LEU A 1 91 ? -24.675 -7.248 20.404 1.00 56.72 91 LEU A C 1
ATOM 660 O O . LEU A 1 91 ? -25.588 -6.432 20.475 1.00 56.72 91 LEU A O 1
ATOM 664 N N . VAL A 1 92 ? -24.066 -7.728 21.484 1.00 59.06 92 VAL A N 1
ATOM 665 C CA . VAL A 1 92 ? -24.340 -7.284 22.854 1.00 59.06 92 VAL A CA 1
ATOM 666 C C . VAL A 1 92 ? -23.292 -6.260 23.268 1.00 59.06 92 VAL A C 1
ATOM 668 O O . VAL A 1 92 ? -22.085 -6.477 23.136 1.00 59.06 92 VAL A O 1
ATOM 671 N N . ARG A 1 93 ? -23.742 -5.126 23.809 1.00 55.22 93 ARG A N 1
ATOM 672 C CA . ARG A 1 93 ? -22.867 -4.144 24.459 1.00 55.22 93 ARG A CA 1
ATOM 673 C C . ARG A 1 93 ? -22.587 -4.602 25.895 1.00 55.22 93 ARG A C 1
ATOM 675 O O . ARG A 1 93 ? -23.479 -4.499 26.728 1.00 55.22 93 ARG A O 1
ATOM 682 N N . PRO A 1 94 ? -21.367 -5.057 26.238 1.00 54.62 94 PRO A N 1
ATOM 683 C CA . PRO A 1 94 ? -21.035 -5.391 27.624 1.00 54.62 94 PRO A CA 1
ATOM 684 C C . PRO A 1 94 ? -20.890 -4.150 28.523 1.00 54.62 94 PRO A C 1
ATOM 686 O O . PRO 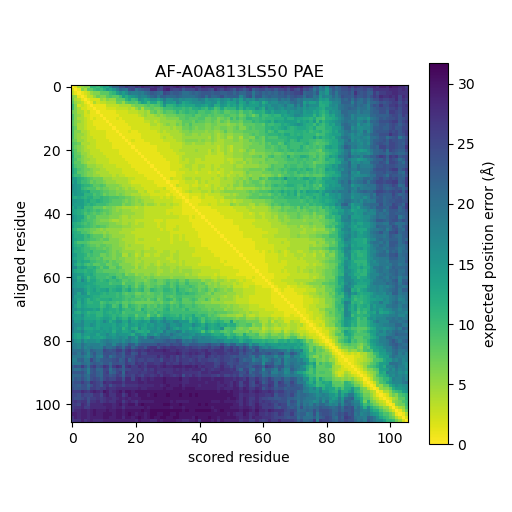A 1 94 ? -20.779 -4.295 29.735 1.00 54.62 94 PRO A O 1
ATOM 689 N N . ILE A 1 95 ? -20.844 -2.944 27.940 1.00 56.12 95 ILE A N 1
ATOM 690 C CA . ILE A 1 95 ? -20.722 -1.660 28.638 1.00 56.12 95 ILE A CA 1
ATOM 691 C C . ILE A 1 95 ? -21.675 -0.665 27.964 1.00 56.12 95 ILE A C 1
ATOM 693 O O . ILE A 1 95 ? -21.665 -0.521 26.736 1.00 56.12 95 ILE A O 1
ATOM 697 N N . GLU A 1 96 ? -22.497 0.019 28.755 1.00 52.97 96 GLU A N 1
ATOM 698 C CA . GLU A 1 96 ? -23.442 1.033 28.285 1.00 52.97 96 GLU A CA 1
ATOM 699 C C . GLU A 1 96 ? -22.674 2.297 27.853 1.00 52.97 96 GLU A C 1
ATOM 701 O O . GLU A 1 96 ? -22.233 3.108 28.662 1.00 52.97 96 GLU A O 1
ATOM 706 N N . GLY A 1 97 ? -22.392 2.410 26.553 1.00 57.12 97 GLY A N 1
ATOM 707 C CA . GLY A 1 97 ? -21.743 3.581 25.955 1.00 57.12 97 GLY A CA 1
ATOM 708 C C . GLY A 1 97 ? -22.736 4.638 25.460 1.00 57.12 97 GLY A C 1
ATOM 709 O O . GLY A 1 97 ? -23.947 4.437 25.495 1.00 57.12 97 GLY A O 1
ATOM 710 N N . ILE A 1 98 ? -22.208 5.726 24.887 1.00 51.88 98 ILE A N 1
ATOM 711 C CA . ILE A 1 98 ? -22.975 6.845 24.301 1.00 51.88 98 ILE A CA 1
ATOM 712 C C . ILE A 1 98 ? -24.133 6.312 23.423 1.00 51.88 98 ILE A C 1
ATOM 714 O O . ILE A 1 98 ? -23.885 5.394 22.618 1.00 51.88 98 ILE A O 1
ATOM 718 N N . PRO A 1 99 ? -25.366 6.840 23.581 1.00 53.16 99 PRO A N 1
ATOM 719 C CA . PRO A 1 99 ? -26.529 6.416 22.806 1.00 53.16 99 PRO A CA 1
ATOM 720 C C . PRO A 1 99 ? -26.276 6.615 21.310 1.00 53.16 99 PRO A C 1
ATOM 722 O O . PRO A 1 99 ? -25.817 7.674 20.877 1.00 53.16 99 PRO A O 1
ATOM 725 N N . ILE A 1 100 ? -26.535 5.569 20.526 1.00 55.06 100 ILE A N 1
ATOM 726 C CA . ILE A 1 100 ? -26.509 5.640 19.065 1.00 55.06 100 ILE A CA 1
ATOM 727 C C . ILE A 1 100 ? -27.916 6.078 18.641 1.00 55.06 100 ILE A C 1
ATOM 729 O O . ILE A 1 100 ? -28.874 5.427 19.054 1.00 55.06 100 ILE A O 1
ATOM 733 N N . PRO A 1 101 ? -28.073 7.170 17.875 1.00 50.19 101 PRO A N 1
ATOM 734 C CA . PRO A 1 101 ? -29.381 7.557 17.365 1.00 50.19 101 PRO A CA 1
ATOM 735 C C . PRO A 1 101 ? -29.951 6.436 16.486 1.00 50.19 101 PRO A C 1
ATOM 737 O O . PRO A 1 101 ? -29.219 5.808 15.724 1.00 50.19 101 PRO A O 1
ATOM 740 N N . GLU A 1 102 ? -31.258 6.206 16.603 1.00 52.00 102 GLU A N 1
ATOM 741 C CA . GLU A 1 102 ? -32.027 5.043 16.116 1.00 52.00 102 GLU A CA 1
ATOM 742 C C . GLU A 1 102 ? -31.977 4.785 14.592 1.00 52.00 102 GLU A C 1
ATOM 744 O O . GLU A 1 102 ? -32.596 3.854 14.087 1.00 52.00 102 GLU A O 1
ATOM 749 N N . SER A 1 103 ? -31.215 5.568 13.827 1.00 46.78 103 SER A N 1
ATOM 750 C CA . SER A 1 103 ? -31.111 5.466 12.369 1.00 46.78 103 SER A CA 1
ATOM 751 C C . SER A 1 103 ? -30.153 4.379 11.859 1.00 46.78 103 SER A C 1
ATOM 753 O O . SER A 1 103 ? -29.933 4.296 10.651 1.00 46.78 103 SER A O 1
ATOM 755 N N . GLN A 1 104 ? -29.585 3.537 12.731 1.00 44.81 104 GLN A N 1
ATOM 756 C CA . GLN A 1 104 ? -28.659 2.458 12.347 1.00 44.81 104 GLN A CA 1
ATOM 757 C C . GLN A 1 104 ? -29.178 1.038 12.628 1.00 44.81 104 GLN A C 1
ATOM 759 O O . GLN A 1 104 ? -28.401 0.170 13.010 1.00 44.81 104 GLN A O 1
ATOM 764 N N . GLY A 1 105 ? -30.464 0.801 12.353 1.00 40.34 105 GLY A N 1
ATOM 765 C CA . GLY A 1 105 ? -31.025 -0.543 12.170 1.00 40.34 105 GLY A CA 1
ATOM 766 C C . GLY A 1 105 ? -31.384 -1.262 13.471 1.00 40.34 105 GLY A C 1
ATOM 767 O O . GLY A 1 105 ? -30.516 -1.565 14.287 1.00 40.34 105 GLY A O 1
ATOM 768 N N . THR A 1 106 ? -32.680 -1.531 13.627 1.00 36.69 106 THR A N 1
ATOM 769 C CA . THR A 1 106 ? -33.195 -2.622 14.468 1.00 36.69 106 THR A CA 1
ATOM 770 C C . THR A 1 106 ? -33.087 -3.941 13.717 1.00 36.69 106 THR A C 1
ATOM 772 O O . THR A 1 106 ? -33.148 -3.907 12.465 1.00 36.69 106 THR A O 1
#

Foldseek 3Di:
DDPVVVVVVVVVVVVVVVVVVVVVVVVLVVVLVVDDPVVNVVSCVVVVVVVVVVVVVVVCCVVCVVVCVVVVVDDDDCPDPQWDADPVRHTDRPDDDDDDPPPPDD

Secondary structure (DSSP, 8-state):
--HHHHHHHHHHHHHHHHHHHHHHHHHHHHHHHHS-HHHHHHHHHHHHHHHHHHHHHHHHHHHHHHHHHHTT-----TTSTTSEE-TTS-EE-SS--SPPPGGG--

Solvent-accessible surface area (backbone atoms only — not comparable to full-atom values): 6473 Å² total; per-residue (Å²): 133,58,74,67,61,57,52,52,53,51,53,50,50,52,52,53,52,50,51,52,51,52,50,52,51,52,51,51,52,57,53,40,73,75,45,60,70,72,56,32,53,52,49,50,50,51,54,51,51,49,54,52,48,50,54,51,50,55,53,48,53,66,69,42,47,65,58,35,53,75,71,66,64,69,82,82,67,70,88,38,88,80,36,39,59,50,98,86,66,50,83,41,72,85,60,95,66,84,85,74,73,86,86,75,71,132

Radius of gyration: 22.4 Å; Cα contacts (8 Å, |Δi|>4): 27; chains: 1; bounding box: 48×32×53 Å

Sequence (106 aa):
MSEDEGEESRRLLVWVTGALAAFAVSALVGVGQSLPRNLQVSLAANVGLSALGFVATASIIGGLGQCFIKANLRGIDLNKRTTKRDAEGNLVRPIEGIPIPESQGT

Mean predicted aligned error: 12.46 Å

Organism: Polarella glacialis (NCBI:txid89957)

Nearest PDB structures (foldseek):
  9bz0-assembly1_c  TM=3.137E-01  e=3.544E+00  Homo sapiens
  7ohq-assembly1_v  TM=3.500E-01  e=9.378E+00  Saccharomyces cerevisiae S288C

pLDDT: mean 80.0, std 16.64, range [36.69, 96.94]